Protein AF-A0A536QVF6-F1 (afdb_monomer_lite)

Structure (mmCIF,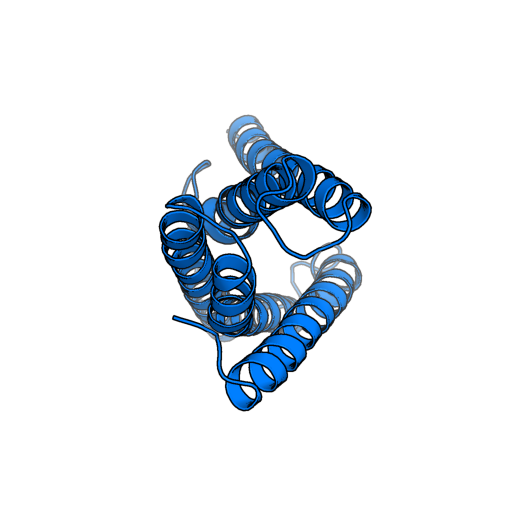 N/CA/C/O backbone):
data_AF-A0A536QVF6-F1
#
_entry.id   AF-A0A536QVF6-F1
#
loop_
_atom_site.group_PDB
_atom_site.id
_atom_site.type_symbol
_atom_site.label_atom_id
_atom_site.label_alt_id
_atom_site.label_comp_id
_atom_site.label_asym_id
_atom_site.label_entity_id
_atom_site.label_seq_id
_atom_site.pdbx_PDB_ins_code
_atom_site.Cartn_x
_atom_site.Cartn_y
_atom_site.Cartn_z
_atom_site.occupancy
_atom_site.B_iso_or_equiv
_atom_site.auth_seq_id
_atom_site.auth_comp_id
_atom_site.auth_asym_id
_atom_site.auth_atom_id
_atom_site.pdbx_PDB_model_num
ATOM 1 N N . MET A 1 1 ? 18.835 6.112 -12.140 1.00 55.31 1 MET A N 1
ATOM 2 C CA . MET A 1 1 ? 19.991 5.412 -11.544 1.00 55.31 1 MET A CA 1
ATOM 3 C C . MET A 1 1 ? 19.633 3.945 -11.395 1.00 55.31 1 MET A C 1
ATOM 5 O O . MET A 1 1 ? 18.495 3.677 -11.026 1.00 55.31 1 MET A O 1
ATOM 9 N N . PRO A 1 2 ? 20.538 3.010 -11.712 1.00 69.69 2 PRO A N 1
ATOM 10 C CA . PRO A 1 2 ? 20.312 1.600 -11.420 1.00 69.69 2 PRO A CA 1
ATOM 11 C C . PRO A 1 2 ? 20.216 1.392 -9.901 1.00 69.69 2 PRO A C 1
ATOM 13 O O . PRO A 1 2 ? 20.996 1.971 -9.147 1.00 69.69 2 PRO A O 1
ATOM 16 N N . ILE A 1 3 ? 19.248 0.589 -9.453 1.00 80.75 3 ILE A N 1
ATOM 17 C CA . ILE A 1 3 ? 19.132 0.196 -8.044 1.00 80.75 3 ILE A CA 1
ATOM 18 C C . ILE A 1 3 ? 20.301 -0.713 -7.674 1.00 80.75 3 ILE A C 1
ATOM 20 O O . ILE A 1 3 ? 20.563 -1.703 -8.362 1.00 80.75 3 ILE A O 1
ATOM 24 N N . ASP A 1 4 ? 20.966 -0.420 -6.557 1.00 91.62 4 ASP A N 1
ATOM 25 C CA . ASP A 1 4 ? 22.005 -1.298 -6.040 1.00 91.62 4 ASP A CA 1
ATOM 26 C C . ASP A 1 4 ? 21.412 -2.626 -5.533 1.00 91.62 4 ASP A C 1
ATOM 28 O O . ASP A 1 4 ? 20.271 -2.724 -5.062 1.00 91.62 4 ASP A O 1
ATOM 32 N N . ARG A 1 5 ? 22.206 -3.696 -5.621 1.00 91.12 5 ARG A N 1
ATOM 33 C CA . ARG A 1 5 ? 21.754 -5.050 -5.275 1.00 91.12 5 ARG A CA 1
ATOM 34 C C . ARG A 1 5 ? 21.322 -5.170 -3.808 1.00 91.12 5 ARG A C 1
ATOM 36 O O . ARG A 1 5 ? 20.425 -5.965 -3.521 1.00 91.12 5 ARG A O 1
ATOM 43 N N . ALA A 1 6 ? 21.929 -4.420 -2.887 1.00 93.19 6 ALA A N 1
ATOM 44 C CA . ALA A 1 6 ? 21.576 -4.478 -1.473 1.00 93.19 6 ALA A CA 1
ATOM 45 C C . ALA A 1 6 ? 20.209 -3.827 -1.217 1.00 93.19 6 ALA A C 1
ATOM 47 O O . ALA A 1 6 ? 19.385 -4.414 -0.513 1.00 93.19 6 ALA A O 1
ATOM 48 N N . PHE A 1 7 ? 19.921 -2.680 -1.838 1.00 93.25 7 PHE A N 1
ATOM 49 C CA . PHE A 1 7 ? 18.593 -2.070 -1.773 1.00 93.25 7 PHE A CA 1
ATOM 50 C C . PHE A 1 7 ? 17.524 -2.963 -2.408 1.00 93.25 7 PHE A C 1
ATOM 52 O O . PHE A 1 7 ? 16.487 -3.185 -1.791 1.00 93.25 7 PHE A O 1
ATOM 59 N N . SER A 1 8 ? 17.802 -3.569 -3.568 1.00 93.38 8 SER A N 1
ATOM 60 C CA . SER A 1 8 ? 16.876 -4.516 -4.216 1.00 93.38 8 SER A CA 1
ATOM 61 C C . SER A 1 8 ? 16.494 -5.688 -3.297 1.00 93.38 8 SER A C 1
ATOM 63 O O . SER A 1 8 ? 15.320 -6.044 -3.200 1.00 93.38 8 SER A O 1
ATOM 65 N N . ARG A 1 9 ? 17.464 -6.261 -2.566 1.00 94.75 9 ARG A N 1
ATOM 66 C CA . ARG A 1 9 ? 17.211 -7.337 -1.588 1.00 94.75 9 ARG A CA 1
ATOM 67 C C . ARG A 1 9 ? 16.340 -6.867 -0.425 1.00 94.75 9 ARG A C 1
ATOM 69 O O . ARG A 1 9 ? 15.382 -7.553 -0.077 1.00 94.75 9 ARG A O 1
ATOM 76 N N . ARG A 1 10 ? 16.643 -5.696 0.149 1.00 96.50 10 ARG A N 1
ATOM 77 C CA . ARG A 1 10 ? 15.830 -5.102 1.223 1.00 96.50 10 ARG A CA 1
ATOM 78 C C . ARG A 1 10 ? 14.407 -4.835 0.751 1.00 96.50 10 ARG A C 1
ATOM 80 O O . ARG A 1 10 ? 13.472 -5.206 1.442 1.00 96.50 10 ARG A O 1
ATOM 87 N N . ALA A 1 11 ? 14.234 -4.264 -0.434 1.00 96.56 11 ALA A N 1
ATOM 88 C CA . ALA A 1 11 ? 12.915 -4.006 -0.989 1.00 96.56 11 ALA A CA 1
ATOM 89 C C . ALA A 1 11 ? 12.121 -5.291 -1.263 1.00 96.56 11 ALA A C 1
ATOM 91 O O . ALA A 1 11 ? 10.920 -5.320 -1.020 1.00 96.56 11 ALA A O 1
ATOM 92 N N . GLY A 1 12 ? 12.785 -6.368 -1.700 1.00 96.31 12 GLY A N 1
ATOM 93 C CA . GLY A 1 12 ? 12.160 -7.688 -1.811 1.00 96.31 12 GLY A CA 1
ATOM 94 C C . GLY A 1 12 ? 11.655 -8.208 -0.463 1.00 96.31 12 GLY A C 1
ATOM 95 O O . GLY A 1 12 ? 10.518 -8.656 -0.368 1.00 96.31 12 GLY A O 1
ATOM 96 N N . PHE A 1 13 ? 12.457 -8.079 0.597 1.00 98.06 13 PHE A N 1
ATOM 97 C CA . PHE A 1 13 ? 12.017 -8.404 1.957 1.00 98.06 13 PHE A CA 1
ATOM 98 C C . PHE A 1 13 ? 10.825 -7.545 2.405 1.00 98.06 13 PHE A C 1
ATOM 100 O O . PHE A 1 13 ? 9.852 -8.077 2.930 1.00 98.06 13 PHE A O 1
ATOM 107 N N . GLN A 1 14 ? 10.851 -6.239 2.132 1.00 98.50 14 GLN A N 1
ATOM 108 C CA . GLN A 1 14 ? 9.736 -5.342 2.450 1.00 98.50 14 GLN A CA 1
ATOM 109 C C . GLN A 1 14 ? 8.458 -5.716 1.686 1.00 98.50 14 GLN A C 1
ATOM 111 O O . GLN A 1 14 ? 7.379 -5.668 2.261 1.00 98.50 14 GLN A O 1
ATOM 116 N N . ALA A 1 15 ? 8.558 -6.170 0.433 1.00 97.00 15 ALA A N 1
ATOM 117 C CA . ALA A 1 15 ? 7.404 -6.679 -0.308 1.00 97.00 15 ALA A CA 1
ATOM 118 C C . ALA A 1 15 ? 6.784 -7.926 0.354 1.00 97.00 15 ALA A C 1
ATOM 120 O O . ALA A 1 15 ? 5.561 -8.025 0.444 1.00 97.00 15 ALA A O 1
ATOM 121 N N . TYR A 1 16 ? 7.608 -8.843 0.877 1.00 98.00 16 TYR A N 1
ATOM 122 C CA . TYR A 1 16 ? 7.109 -9.975 1.666 1.00 98.00 16 TYR A CA 1
ATOM 123 C C . TYR A 1 16 ? 6.453 -9.532 2.977 1.00 98.00 16 TYR A C 1
ATOM 125 O O . TYR A 1 16 ? 5.441 -10.112 3.361 1.00 98.00 16 TYR A O 1
ATOM 133 N N . LEU A 1 17 ? 6.982 -8.499 3.641 1.00 98.31 17 LEU A N 1
ATOM 134 C CA . LEU A 1 17 ? 6.350 -7.937 4.836 1.00 98.31 17 LEU A CA 1
ATOM 135 C C . LEU A 1 17 ? 4.983 -7.322 4.535 1.00 98.31 17 LEU A C 1
ATOM 137 O O . LEU A 1 17 ? 4.054 -7.574 5.291 1.00 98.31 17 LEU A O 1
ATOM 141 N N . ILE A 1 18 ? 4.825 -6.595 3.422 1.00 97.25 18 ILE A N 1
ATOM 142 C CA . ILE A 1 18 ? 3.510 -6.088 2.989 1.00 97.25 18 ILE A CA 1
ATOM 143 C C . ILE A 1 18 ? 2.527 -7.251 2.865 1.00 97.25 18 ILE A C 1
ATOM 145 O O . ILE A 1 18 ? 1.467 -7.217 3.478 1.00 97.25 18 ILE A O 1
ATOM 149 N N . ALA A 1 19 ? 2.900 -8.309 2.138 1.00 95.94 19 ALA A N 1
ATOM 150 C CA . ALA A 1 19 ? 2.042 -9.478 1.966 1.00 95.94 19 ALA A CA 1
ATOM 151 C C . ALA A 1 19 ? 1.694 -10.145 3.308 1.00 95.94 19 ALA A C 1
ATOM 153 O O . ALA A 1 19 ? 0.528 -10.439 3.563 1.00 95.94 19 ALA A O 1
ATOM 154 N N . ALA A 1 20 ? 2.682 -10.348 4.183 1.00 98.19 20 ALA A N 1
ATOM 155 C CA . ALA A 1 20 ? 2.470 -10.945 5.497 1.00 98.19 20 ALA A CA 1
ATOM 156 C C . ALA A 1 20 ? 1.530 -10.093 6.361 1.00 98.19 20 ALA A C 1
ATOM 158 O O . ALA A 1 20 ? 0.546 -10.609 6.885 1.00 98.19 20 ALA A O 1
ATOM 159 N N . PHE A 1 21 ? 1.782 -8.787 6.465 1.00 97.94 21 PHE A N 1
ATOM 160 C CA . PHE A 1 21 ? 0.941 -7.878 7.235 1.00 97.94 21 PHE A CA 1
ATOM 161 C C . PHE A 1 21 ? -0.476 -7.789 6.674 1.00 97.94 21 PHE A C 1
ATOM 163 O O . PHE A 1 21 ? -1.417 -7.844 7.457 1.00 97.94 21 PHE A O 1
ATOM 170 N N . SER A 1 22 ? -0.657 -7.730 5.352 1.00 93.62 22 SER A N 1
ATOM 171 C CA . SER A 1 22 ? -1.985 -7.714 4.727 1.00 93.62 22 SER A CA 1
ATOM 172 C C . SER A 1 22 ? -2.764 -9.012 4.959 1.00 93.62 22 SER A C 1
ATOM 174 O O . SER A 1 22 ? -3.959 -8.960 5.245 1.00 93.62 22 SER A O 1
ATOM 176 N N . LEU A 1 23 ? -2.111 -10.176 4.881 1.00 96.44 23 LEU A N 1
ATOM 177 C CA . LEU A 1 23 ? -2.763 -11.463 5.141 1.00 96.44 23 LEU A CA 1
ATOM 178 C C . LEU A 1 23 ? -3.147 -11.615 6.614 1.00 96.44 23 LEU A C 1
ATOM 180 O O . LEU A 1 23 ? -4.277 -11.995 6.917 1.00 96.44 23 LEU A O 1
ATOM 184 N N . VAL A 1 24 ? -2.237 -11.282 7.535 1.00 97.94 24 VAL A N 1
ATOM 185 C CA . VAL A 1 24 ? -2.536 -11.316 8.974 1.00 97.94 24 VAL A CA 1
ATOM 186 C C . VAL A 1 24 ? -3.619 -10.291 9.310 1.00 97.94 24 VAL A C 1
ATOM 188 O O . VAL A 1 24 ? -4.538 -10.621 10.051 1.00 97.94 24 VAL A O 1
ATOM 191 N N . TYR A 1 25 ? -3.577 -9.094 8.716 1.00 94.88 25 TYR A N 1
ATOM 192 C CA . TYR A 1 25 ? -4.630 -8.087 8.854 1.00 94.88 25 TYR A CA 1
ATOM 193 C C . TYR A 1 25 ? -5.985 -8.656 8.443 1.00 94.88 25 TYR A C 1
ATOM 195 O O . TYR A 1 25 ? -6.932 -8.561 9.213 1.00 94.88 25 TYR A O 1
ATOM 203 N N . ALA A 1 26 ? -6.075 -9.294 7.272 1.00 92.75 26 ALA A N 1
ATOM 204 C CA . ALA A 1 26 ? -7.325 -9.871 6.792 1.00 92.75 26 ALA A CA 1
ATOM 205 C C . ALA A 1 26 ? -7.861 -10.946 7.750 1.00 92.75 26 ALA A C 1
ATOM 207 O O . ALA A 1 26 ? -9.049 -10.941 8.064 1.00 92.75 26 ALA A O 1
ATOM 208 N N . VAL A 1 27 ? -6.993 -11.824 8.266 1.00 96.56 27 VAL A N 1
ATOM 209 C CA . VAL A 1 27 ? -7.372 -12.843 9.260 1.00 96.56 27 VAL A CA 1
ATOM 210 C C . VAL A 1 27 ? -7.869 -12.197 10.555 1.00 96.56 27 VAL A C 1
ATOM 212 O O . VAL A 1 27 ? -8.931 -12.568 11.050 1.00 96.56 27 VAL A O 1
ATOM 215 N N . VAL A 1 28 ? -7.135 -11.218 11.092 1.00 96.25 28 VAL A N 1
ATOM 216 C CA . VAL A 1 28 ? -7.497 -10.530 12.339 1.00 96.25 28 VAL A CA 1
ATOM 217 C C . VAL A 1 28 ? -8.812 -9.767 12.171 1.00 96.25 28 VAL A C 1
ATOM 219 O O . VAL A 1 28 ? -9.728 -9.902 12.983 1.00 96.25 28 VAL A O 1
ATOM 222 N N . PHE A 1 29 ? -8.935 -9.001 11.089 1.00 92.00 29 PHE A N 1
ATOM 223 C CA . PHE A 1 29 ? -10.097 -8.170 10.825 1.00 92.00 29 PHE A CA 1
ATOM 224 C C . PHE A 1 29 ? -11.351 -9.010 10.569 1.00 92.00 29 PHE A C 1
ATOM 226 O O . PHE A 1 29 ? -12.364 -8.816 11.233 1.00 92.00 29 PHE A O 1
ATOM 233 N N . LEU A 1 30 ? -11.294 -9.973 9.644 1.00 92.19 30 LEU A N 1
ATOM 234 C CA . LEU A 1 30 ? -12.460 -10.789 9.291 1.00 92.19 30 LEU A CA 1
ATOM 235 C C . LEU A 1 30 ? -12.836 -11.779 10.396 1.00 92.19 30 LEU A C 1
ATOM 237 O O . LEU A 1 30 ? -14.022 -12.037 10.595 1.00 92.19 30 LEU A O 1
ATOM 241 N N . GLY A 1 31 ? -11.845 -12.337 11.095 1.00 94.69 31 GLY A N 1
ATOM 242 C CA . GLY A 1 31 ? -12.062 -13.337 12.136 1.00 94.69 31 GLY A CA 1
ATOM 243 C C . GLY A 1 31 ? -12.542 -12.743 13.456 1.00 94.69 31 GLY A C 1
ATOM 244 O O . GLY A 1 31 ? -13.423 -13.318 14.090 1.00 94.69 31 GLY A O 1
ATOM 245 N N . PHE A 1 32 ? -11.993 -11.593 13.857 1.00 94.88 32 PHE A N 1
ATOM 246 C CA . PHE A 1 32 ? -12.203 -11.048 15.199 1.00 94.88 32 PHE A CA 1
ATOM 247 C C . PHE A 1 32 ? -12.877 -9.680 15.176 1.00 94.88 32 PHE A C 1
ATOM 249 O O . PHE A 1 32 ? -13.886 -9.508 15.841 1.00 94.88 32 PHE A O 1
ATOM 256 N N . VAL A 1 33 ? -12.393 -8.722 14.385 1.00 91.31 33 VAL A N 1
ATOM 257 C CA . VAL A 1 33 ? -12.908 -7.338 14.450 1.00 91.31 33 VAL A CA 1
ATOM 258 C C . VAL A 1 33 ? -14.312 -7.216 13.858 1.00 91.31 33 VAL A C 1
ATOM 260 O O . VAL A 1 33 ? -15.180 -6.578 14.441 1.00 91.31 33 VAL A O 1
ATOM 263 N N . ARG A 1 34 ? -14.563 -7.845 12.706 1.00 86.56 34 ARG A N 1
ATOM 264 C CA . ARG A 1 34 ? -15.836 -7.719 11.981 1.00 86.56 34 ARG A CA 1
ATOM 265 C C . ARG A 1 34 ? -17.026 -8.265 12.769 1.00 86.56 34 ARG A C 1
ATOM 267 O O . ARG A 1 34 ? -18.107 -7.692 12.697 1.00 86.56 34 ARG A O 1
ATOM 274 N N . ASN A 1 35 ? -16.833 -9.385 13.463 1.00 89.12 35 ASN A N 1
ATOM 275 C CA . ASN A 1 35 ? -17.902 -10.065 14.202 1.00 89.12 35 ASN A CA 1
ATOM 276 C C . ASN A 1 35 ? -17.940 -9.668 15.686 1.00 89.12 35 ASN A C 1
ATOM 278 O O . ASN A 1 35 ? -18.980 -9.829 16.316 1.00 89.12 35 ASN A O 1
ATOM 282 N N . HIS A 1 36 ? -16.829 -9.148 16.218 1.00 89.75 36 HIS A N 1
ATOM 283 C CA . HIS A 1 36 ? -16.681 -8.685 17.599 1.00 89.75 36 HIS A CA 1
ATOM 284 C C . HIS A 1 36 ? -16.061 -7.278 17.614 1.00 89.75 36 HIS A C 1
ATOM 286 O O . HIS A 1 36 ? -14.889 -7.126 17.977 1.00 89.75 36 HIS A O 1
ATOM 292 N N . PRO A 1 37 ? -16.802 -6.237 17.183 1.00 85.75 37 PRO A N 1
ATOM 293 C CA . PRO A 1 37 ? -16.288 -4.865 17.121 1.00 85.75 37 PRO A CA 1
ATOM 294 C C . PRO A 1 37 ? -15.857 -4.314 18.491 1.00 85.75 37 PRO A C 1
ATOM 296 O O . PRO A 1 37 ? -15.048 -3.393 18.561 1.00 85.75 37 PRO A O 1
ATOM 299 N N . GLU A 1 38 ? -16.346 -4.898 19.584 1.00 90.31 38 GLU A N 1
ATOM 300 C CA . GLU A 1 38 ? -15.930 -4.621 20.958 1.00 90.31 38 GLU A CA 1
ATOM 301 C C . GLU A 1 38 ? -14.513 -5.117 21.298 1.00 90.31 38 GLU A C 1
ATOM 303 O O . GLU A 1 38 ? -13.945 -4.714 22.314 1.00 90.31 38 GLU A O 1
ATOM 308 N N . ASN A 1 39 ? -13.921 -5.989 20.474 1.00 93.88 39 ASN A N 1
ATOM 309 C CA . ASN A 1 39 ? -12.581 -6.526 20.691 1.00 93.88 39 ASN A CA 1
ATOM 310 C C . ASN A 1 39 ? -11.505 -5.504 20.287 1.00 93.88 39 ASN A C 1
ATOM 312 O O . ASN A 1 39 ? -10.905 -5.568 19.208 1.00 93.88 39 ASN A O 1
ATOM 316 N N . THR A 1 40 ? -11.248 -4.559 21.188 1.00 92.75 40 THR A N 1
ATOM 317 C CA . THR A 1 40 ? -10.307 -3.452 20.977 1.00 92.75 40 THR A CA 1
ATOM 318 C C . THR A 1 40 ? -8.876 -3.920 20.716 1.00 92.75 40 THR A C 1
ATOM 320 O O . THR A 1 40 ? -8.207 -3.342 19.867 1.00 92.75 40 THR A O 1
ATOM 323 N N . GLN A 1 41 ? -8.415 -5.008 21.342 1.00 95.19 41 GLN A N 1
ATOM 324 C CA . GLN A 1 41 ? -7.075 -5.555 21.087 1.00 95.19 41 GLN A CA 1
ATOM 325 C C . GLN A 1 41 ? -6.921 -6.053 19.646 1.00 95.19 41 GLN A C 1
ATOM 327 O O . GLN A 1 41 ? -5.928 -5.755 18.979 1.00 95.19 41 GLN A O 1
ATOM 332 N N . ALA A 1 42 ? -7.909 -6.795 19.136 1.00 95.00 42 ALA A N 1
ATOM 333 C CA . ALA A 1 42 ? -7.892 -7.250 17.748 1.00 95.00 42 ALA A CA 1
ATOM 334 C C . ALA A 1 42 ? -7.960 -6.066 16.772 1.00 95.00 42 ALA A C 1
ATOM 336 O O . ALA A 1 42 ? -7.256 -6.058 15.761 1.00 95.00 42 ALA A O 1
ATOM 337 N N . ALA A 1 43 ? -8.762 -5.046 17.090 1.00 92.81 43 ALA A N 1
ATOM 338 C CA . ALA A 1 43 ? -8.855 -3.833 16.285 1.00 92.81 43 ALA A CA 1
ATOM 339 C C . ALA A 1 43 ? -7.526 -3.058 16.259 1.00 92.81 43 ALA A C 1
ATOM 341 O O . ALA A 1 43 ? -7.042 -2.711 15.181 1.00 92.81 43 ALA A O 1
ATOM 342 N N . ALA A 1 44 ? -6.889 -2.845 17.414 1.00 95.00 44 ALA A N 1
ATOM 343 C CA . ALA A 1 44 ? -5.592 -2.181 17.511 1.00 95.00 44 ALA A CA 1
ATOM 344 C C . ALA A 1 44 ? -4.498 -2.940 16.748 1.00 95.00 44 ALA A C 1
ATOM 346 O O . ALA A 1 44 ? -3.732 -2.332 15.996 1.00 95.00 44 ALA A O 1
ATOM 347 N N . LEU A 1 45 ? -4.466 -4.273 16.864 1.00 96.94 45 LEU A N 1
ATOM 348 C CA . LEU A 1 45 ? -3.544 -5.115 16.104 1.00 96.94 45 LEU A CA 1
ATOM 349 C C . LEU A 1 45 ? -3.773 -4.987 14.593 1.00 96.94 45 LEU A C 1
ATOM 351 O O . LEU A 1 45 ? -2.809 -4.830 13.844 1.00 96.94 45 LEU A O 1
ATOM 355 N N . ALA A 1 46 ? -5.026 -5.022 14.133 1.00 94.25 46 ALA A N 1
ATOM 356 C CA . ALA A 1 46 ? -5.347 -4.833 12.721 1.00 94.25 46 ALA A CA 1
ATOM 357 C C . ALA A 1 46 ? -4.805 -3.485 12.207 1.00 94.25 46 ALA A C 1
ATOM 359 O O . ALA A 1 46 ? -4.115 -3.433 11.187 1.00 94.25 46 ALA A O 1
ATOM 360 N N . TRP A 1 47 ? -5.014 -2.401 12.952 1.00 94.00 47 TRP A N 1
ATOM 361 C CA . TRP A 1 47 ? -4.486 -1.088 12.584 1.00 94.00 47 TRP A CA 1
ATOM 362 C C . TRP A 1 47 ? -2.956 -1.017 12.602 1.00 94.00 47 TRP A C 1
ATOM 364 O O . TRP A 1 47 ? -2.354 -0.452 11.686 1.00 94.00 47 TRP A O 1
ATOM 374 N N . ALA A 1 48 ? -2.304 -1.655 13.575 1.00 96.56 48 ALA A N 1
ATOM 375 C CA . ALA A 1 48 ? -0.847 -1.741 13.628 1.00 96.56 48 ALA A CA 1
ATOM 376 C C . ALA A 1 48 ? -0.260 -2.515 12.431 1.00 96.56 48 ALA A C 1
ATOM 378 O O . ALA A 1 48 ? 0.802 -2.157 11.919 1.00 96.56 48 ALA A O 1
ATOM 379 N N . LEU A 1 49 ? -0.961 -3.537 11.930 1.00 97.50 49 LEU A N 1
ATOM 380 C CA . LEU A 1 49 ? -0.558 -4.276 10.729 1.00 97.50 49 LEU A CA 1
ATOM 381 C C . LEU A 1 49 ? -0.653 -3.408 9.469 1.00 97.50 49 LEU A C 1
ATOM 383 O O . LEU A 1 49 ? 0.265 -3.431 8.648 1.00 97.50 49 LEU A O 1
ATOM 387 N N . ILE A 1 50 ? -1.698 -2.581 9.343 1.00 93.81 50 ILE A N 1
ATOM 388 C CA . ILE A 1 50 ? -1.778 -1.559 8.285 1.00 93.81 50 ILE A CA 1
ATOM 389 C C . ILE A 1 50 ? -0.612 -0.574 8.403 1.00 93.81 50 ILE A C 1
ATOM 391 O O . ILE A 1 50 ? 0.005 -0.232 7.392 1.00 93.81 50 ILE A O 1
ATOM 395 N N . ALA A 1 51 ? -0.261 -0.170 9.628 1.00 95.94 51 ALA A N 1
ATOM 396 C CA . ALA A 1 51 ? 0.856 0.735 9.858 1.00 95.94 51 ALA A CA 1
ATOM 397 C C . ALA A 1 51 ? 2.182 0.146 9.343 1.00 95.94 51 ALA A C 1
ATOM 399 O O . ALA A 1 51 ? 2.907 0.782 8.572 1.00 95.94 51 ALA A O 1
ATOM 400 N N . GLY A 1 52 ? 2.462 -1.104 9.725 1.00 97.69 52 GLY A N 1
ATOM 401 C CA . GLY A 1 52 ? 3.636 -1.852 9.281 1.00 97.69 52 GLY A CA 1
ATOM 402 C C . GLY A 1 52 ? 3.673 -2.044 7.765 1.00 97.69 52 GLY A C 1
ATOM 403 O O . GLY A 1 52 ? 4.702 -1.788 7.139 1.00 97.69 52 GLY A O 1
ATOM 404 N N . ALA A 1 53 ? 2.543 -2.417 7.158 1.00 96.94 53 ALA A N 1
ATOM 405 C CA . ALA A 1 53 ? 2.428 -2.566 5.709 1.00 96.94 53 ALA A CA 1
ATOM 406 C C . ALA A 1 53 ? 2.702 -1.246 4.974 1.00 96.94 53 ALA A C 1
ATOM 408 O O . ALA A 1 53 ? 3.444 -1.238 3.991 1.00 96.94 53 ALA A O 1
ATOM 409 N N . GLY A 1 54 ? 2.171 -0.125 5.474 1.00 96.06 54 GLY A N 1
ATOM 410 C CA . GLY A 1 54 ? 2.414 1.208 4.922 1.00 96.06 54 GLY A CA 1
ATOM 411 C C . GLY A 1 54 ? 3.893 1.601 4.954 1.00 96.06 54 GLY A C 1
ATOM 412 O O . GLY A 1 54 ? 4.441 2.043 3.941 1.00 96.06 54 GLY A O 1
ATOM 413 N N . LEU A 1 55 ? 4.580 1.358 6.077 1.00 97.81 55 LEU A N 1
ATOM 414 C CA . LEU A 1 55 ? 6.021 1.610 6.191 1.00 97.81 55 LEU A CA 1
ATOM 415 C C . LEU A 1 55 ? 6.819 0.750 5.205 1.00 97.81 55 LEU A C 1
ATOM 417 O O . LEU A 1 55 ? 7.667 1.272 4.478 1.00 97.81 55 LEU A O 1
ATOM 421 N N . SER A 1 56 ? 6.515 -0.547 5.120 1.00 98.25 56 SER A N 1
ATOM 422 C CA . SER A 1 56 ? 7.152 -1.456 4.164 1.00 98.25 56 SER A CA 1
ATOM 423 C C . SER A 1 56 ? 6.895 -1.053 2.706 1.00 98.25 56 SER A C 1
ATOM 425 O O . SER A 1 56 ? 7.804 -1.139 1.869 1.00 98.25 56 SER A O 1
ATOM 427 N N . ALA A 1 57 ? 5.698 -0.544 2.400 1.00 97.25 57 ALA A N 1
ATOM 428 C CA . ALA A 1 57 ? 5.324 -0.072 1.071 1.00 97.25 57 ALA A CA 1
ATOM 429 C C . ALA A 1 57 ? 6.231 1.054 0.568 1.00 97.25 57 ALA A C 1
ATOM 431 O O . ALA A 1 57 ? 6.604 1.032 -0.604 1.00 97.25 57 ALA A O 1
ATOM 432 N N . THR A 1 58 ? 6.684 1.972 1.427 1.00 96.62 58 THR A N 1
ATOM 433 C CA . THR A 1 58 ? 7.565 3.082 1.006 1.00 96.62 58 THR A CA 1
ATOM 434 C C . THR A 1 58 ? 8.846 2.596 0.310 1.00 96.62 58 THR A C 1
ATOM 436 O O . THR A 1 58 ? 9.262 3.134 -0.719 1.00 96.62 58 THR A O 1
ATOM 439 N N . ILE A 1 59 ? 9.445 1.516 0.818 1.00 97.06 59 ILE A N 1
ATOM 440 C CA . ILE A 1 59 ? 10.688 0.942 0.291 1.00 97.06 59 ILE A CA 1
ATOM 441 C C . ILE A 1 59 ? 10.396 0.046 -0.918 1.00 97.06 59 ILE A C 1
ATOM 443 O O . ILE A 1 59 ? 11.083 0.128 -1.942 1.00 97.06 59 ILE A O 1
ATOM 447 N N . ALA A 1 60 ? 9.382 -0.818 -0.812 1.00 97.56 60 ALA A N 1
ATOM 448 C CA . ALA A 1 60 ? 9.042 -1.774 -1.863 1.00 97.56 60 ALA A CA 1
ATOM 449 C C . ALA A 1 60 ? 8.608 -1.071 -3.160 1.00 97.56 60 ALA A C 1
ATOM 451 O O . ALA A 1 60 ? 9.089 -1.415 -4.242 1.00 97.56 60 ALA A O 1
ATOM 452 N N . THR A 1 61 ? 7.759 -0.047 -3.048 1.00 96.62 61 THR A N 1
ATOM 453 C CA . THR A 1 61 ? 7.226 0.714 -4.189 1.00 96.62 61 THR A CA 1
ATOM 454 C C . THR A 1 61 ? 8.307 1.526 -4.890 1.00 96.62 61 THR A C 1
ATOM 456 O O . THR A 1 61 ? 8.379 1.494 -6.115 1.00 96.62 61 THR A O 1
ATOM 459 N N . THR A 1 62 ? 9.219 2.157 -4.143 1.00 96.06 62 THR A N 1
ATOM 460 C CA . THR A 1 62 ? 10.393 2.844 -4.707 1.00 96.06 62 THR A CA 1
ATOM 461 C C . THR A 1 62 ? 11.238 1.880 -5.541 1.00 96.06 62 THR A C 1
ATOM 463 O O . THR A 1 62 ? 11.644 2.189 -6.664 1.00 96.06 62 THR A O 1
ATOM 466 N N . SER A 1 63 ? 11.473 0.665 -5.028 1.00 95.75 63 SER A N 1
ATOM 467 C CA . SER A 1 63 ? 12.217 -0.342 -5.785 1.00 95.75 63 SER A CA 1
ATOM 468 C C . SER A 1 63 ? 11.469 -0.847 -7.011 1.00 95.75 63 SER A C 1
ATOM 470 O O . SER A 1 63 ? 12.106 -1.180 -8.012 1.00 95.75 63 SER A O 1
ATOM 472 N N . ALA A 1 64 ? 10.147 -0.955 -6.921 1.00 95.75 64 ALA A N 1
ATOM 473 C CA . ALA A 1 64 ? 9.310 -1.355 -8.032 1.00 95.75 64 ALA A CA 1
ATOM 474 C C . ALA A 1 64 ? 9.315 -0.286 -9.138 1.00 95.75 64 ALA A C 1
ATOM 476 O O . ALA A 1 64 ? 9.643 -0.586 -10.283 1.00 95.75 64 ALA A O 1
ATOM 477 N N . ALA A 1 65 ? 9.062 0.971 -8.783 1.00 95.94 65 ALA A N 1
ATOM 478 C CA . ALA A 1 65 ? 9.014 2.097 -9.705 1.00 95.94 65 ALA A CA 1
ATOM 479 C C . ALA A 1 65 ? 10.325 2.279 -10.485 1.00 95.94 65 ALA A C 1
ATOM 481 O O . ALA A 1 65 ? 10.304 2.528 -11.683 1.00 95.94 65 ALA A O 1
ATOM 482 N N . ALA A 1 66 ? 11.482 2.066 -9.854 1.00 94.88 66 ALA A N 1
ATOM 483 C CA . ALA A 1 66 ? 12.775 2.174 -10.531 1.00 94.88 66 ALA A CA 1
ATOM 484 C C . ALA A 1 66 ? 13.021 1.120 -11.631 1.00 94.88 66 ALA A C 1
ATOM 486 O O . ALA A 1 66 ? 13.982 1.252 -12.391 1.00 94.88 66 ALA A O 1
ATOM 487 N N . ARG A 1 67 ? 12.198 0.063 -11.701 1.00 94.38 67 ARG A N 1
ATOM 488 C CA . ARG A 1 67 ? 12.226 -0.943 -12.777 1.00 94.38 67 ARG A CA 1
ATOM 489 C C . ARG A 1 67 ? 11.318 -0.573 -13.954 1.00 94.38 67 ARG A C 1
ATOM 491 O O . ARG A 1 67 ? 11.284 -1.322 -14.927 1.00 94.38 67 ARG A O 1
ATOM 498 N N . VAL A 1 68 ? 10.616 0.556 -13.862 1.00 96.06 68 VAL A N 1
ATOM 499 C CA . VAL A 1 68 ? 9.811 1.156 -14.928 1.00 96.06 68 VAL A CA 1
ATOM 500 C C . VAL A 1 68 ? 10.645 2.222 -15.649 1.00 96.06 68 VAL A C 1
ATOM 502 O O . VAL A 1 68 ? 11.378 2.997 -15.027 1.00 96.06 68 VAL A O 1
ATOM 505 N N . GLY A 1 69 ? 10.579 2.229 -16.978 1.00 92.50 69 GLY A N 1
ATOM 506 C CA . GLY A 1 69 ? 11.207 3.225 -17.840 1.00 92.50 69 GLY A CA 1
ATOM 507 C C . GLY A 1 69 ? 10.454 4.560 -17.868 1.00 92.50 69 GLY A C 1
ATOM 508 O O . GLY A 1 69 ? 9.342 4.683 -17.366 1.00 92.50 69 GLY A O 1
ATOM 509 N N . GLY A 1 70 ? 11.071 5.577 -18.474 1.00 92.06 70 GLY A N 1
ATOM 510 C CA . GLY A 1 70 ? 10.441 6.889 -18.675 1.00 92.06 70 GLY A CA 1
ATOM 511 C C . GLY A 1 70 ? 10.141 7.664 -17.386 1.00 92.06 70 GLY A C 1
ATOM 512 O O . GLY A 1 70 ? 10.715 7.396 -16.326 1.00 92.06 70 GLY A O 1
ATOM 513 N N . ASP A 1 71 ? 9.248 8.650 -17.497 1.00 93.56 71 ASP A N 1
ATOM 514 C CA . ASP A 1 71 ? 8.884 9.558 -16.400 1.00 93.56 71 ASP A CA 1
ATOM 515 C C . ASP A 1 71 ? 7.866 8.956 -15.423 1.00 93.56 71 ASP A C 1
ATOM 517 O O . ASP A 1 71 ? 7.814 9.361 -14.258 1.00 93.56 71 ASP A O 1
ATOM 521 N N . ALA A 1 72 ? 7.133 7.920 -15.847 1.00 94.00 72 ALA A N 1
ATOM 522 C CA . ALA A 1 72 ? 6.192 7.176 -15.009 1.00 94.00 72 ALA A CA 1
ATOM 523 C C . ALA A 1 72 ? 6.838 6.666 -13.711 1.00 94.00 72 ALA A C 1
ATOM 525 O O . ALA A 1 72 ? 6.197 6.656 -12.661 1.00 94.00 72 ALA A O 1
ATOM 526 N N . ARG A 1 73 ? 8.135 6.324 -13.731 1.00 95.25 73 ARG A N 1
ATOM 527 C CA . ARG A 1 73 ? 8.876 5.907 -12.529 1.00 95.25 73 ARG A CA 1
ATOM 528 C C . ARG A 1 73 ? 8.868 6.953 -11.415 1.00 95.25 73 ARG A C 1
ATOM 530 O O . ARG A 1 73 ? 8.862 6.592 -10.241 1.00 95.25 73 ARG A O 1
ATOM 537 N N . TRP A 1 74 ? 8.906 8.241 -11.754 1.00 95.50 74 TRP A N 1
ATOM 538 C CA . TRP A 1 74 ? 8.964 9.317 -10.765 1.00 95.50 74 TRP A CA 1
ATOM 539 C C . TRP A 1 74 ? 7.607 9.499 -10.108 1.00 95.50 74 TRP A C 1
ATOM 541 O O . TRP A 1 74 ? 7.523 9.546 -8.882 1.00 95.50 74 TRP A O 1
ATOM 551 N N . TRP A 1 75 ? 6.554 9.491 -10.925 1.00 95.31 75 TRP A N 1
ATOM 552 C CA . TRP A 1 75 ? 5.177 9.483 -10.454 1.00 95.31 75 TRP A CA 1
ATOM 553 C C . TRP A 1 75 ? 4.892 8.271 -9.560 1.00 95.31 75 TRP A C 1
ATOM 555 O O . TRP A 1 75 ? 4.449 8.435 -8.427 1.00 95.31 75 TRP A O 1
ATOM 565 N N . LEU A 1 76 ? 5.238 7.062 -10.014 1.00 97.50 76 LEU A N 1
ATOM 566 C CA . LEU A 1 76 ? 5.090 5.827 -9.240 1.00 97.50 76 LEU A CA 1
ATOM 567 C C . LEU A 1 76 ? 5.891 5.861 -7.934 1.00 97.50 76 LEU A C 1
ATOM 569 O O . LEU A 1 76 ? 5.425 5.352 -6.921 1.00 97.50 76 LEU A O 1
ATOM 573 N N . THR A 1 77 ? 7.079 6.465 -7.919 1.00 97.44 77 THR A N 1
ATOM 574 C CA . THR A 1 77 ? 7.860 6.605 -6.680 1.00 97.44 77 THR A CA 1
ATOM 575 C C . THR A 1 77 ? 7.164 7.553 -5.706 1.00 97.44 77 THR A C 1
ATOM 577 O O . THR A 1 77 ? 6.937 7.184 -4.557 1.00 97.44 77 THR A O 1
ATOM 580 N N . ALA A 1 78 ? 6.789 8.752 -6.161 1.00 96.75 78 ALA A N 1
ATO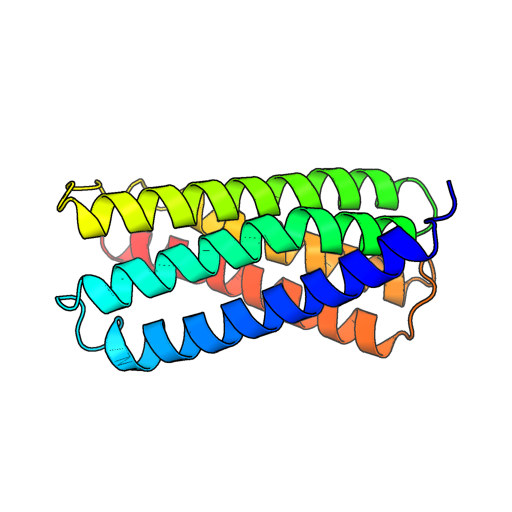M 581 C CA . ALA A 1 78 ? 6.149 9.762 -5.322 1.00 96.75 78 ALA A CA 1
ATOM 582 C C . ALA A 1 78 ? 4.803 9.272 -4.771 1.00 96.75 78 ALA A C 1
ATOM 584 O O . ALA A 1 78 ? 4.565 9.347 -3.567 1.00 96.75 78 ALA A O 1
ATOM 585 N N . LEU A 1 79 ? 3.960 8.703 -5.636 1.00 96.88 79 LEU A N 1
ATOM 586 C CA . LEU A 1 79 ? 2.672 8.137 -5.250 1.00 96.88 79 LEU A CA 1
ATOM 587 C C . LEU A 1 79 ? 2.849 6.934 -4.314 1.00 96.88 79 LEU A C 1
ATOM 589 O O . LEU A 1 79 ? 2.145 6.840 -3.314 1.00 96.88 79 LEU A O 1
ATOM 593 N N . GLY A 1 80 ? 3.814 6.054 -4.604 1.00 97.19 80 GLY A N 1
ATOM 594 C CA . GLY A 1 80 ? 4.125 4.867 -3.805 1.00 97.19 80 GLY A CA 1
ATOM 595 C C . GLY A 1 80 ? 4.545 5.193 -2.373 1.00 97.19 80 GLY A C 1
ATOM 596 O O . GLY A 1 80 ? 3.995 4.665 -1.406 1.00 97.19 80 GLY A O 1
ATOM 597 N N . VAL A 1 81 ? 5.491 6.124 -2.232 1.00 97.44 81 VAL A N 1
ATOM 598 C CA . VAL A 1 81 ? 5.924 6.637 -0.927 1.00 97.44 81 VAL A CA 1
ATOM 599 C C . VAL A 1 81 ? 4.785 7.384 -0.235 1.00 97.44 81 VAL A C 1
ATOM 601 O O . VAL A 1 81 ? 4.561 7.174 0.956 1.00 97.44 81 VAL A O 1
ATOM 604 N N . GLY A 1 82 ? 4.043 8.214 -0.972 1.00 95.44 82 GLY A N 1
ATOM 605 C CA . GLY A 1 82 ? 2.930 8.998 -0.445 1.00 95.44 82 GLY A CA 1
ATOM 606 C C . GLY A 1 82 ? 1.833 8.130 0.166 1.00 95.44 82 GLY A C 1
ATOM 607 O O . GLY A 1 82 ? 1.512 8.299 1.342 1.00 95.44 82 GLY A O 1
ATOM 608 N N . TYR A 1 83 ? 1.297 7.162 -0.586 1.00 94.88 83 TYR A N 1
ATOM 609 C CA . TYR A 1 83 ? 0.257 6.277 -0.055 1.00 94.88 83 TYR A CA 1
ATOM 610 C C . TYR A 1 83 ? 0.792 5.414 1.094 1.00 94.88 83 TYR A C 1
ATOM 612 O O . TYR A 1 83 ? 0.072 5.192 2.068 1.00 94.88 83 TYR A O 1
ATOM 620 N N . GLY A 1 84 ? 2.049 4.953 1.015 1.00 96.25 84 GLY A N 1
ATOM 621 C CA . GLY A 1 84 ? 2.676 4.149 2.064 1.00 96.25 84 GLY A CA 1
ATOM 622 C C . GLY A 1 84 ? 2.767 4.902 3.392 1.00 96.25 84 GLY A C 1
ATOM 623 O O . GLY A 1 84 ? 2.333 4.389 4.422 1.00 96.25 84 GLY A O 1
ATOM 624 N N . LEU A 1 85 ? 3.248 6.149 3.368 1.00 95.88 85 LEU A N 1
ATOM 625 C CA . LEU A 1 85 ? 3.330 7.002 4.558 1.00 95.88 85 LEU A CA 1
ATOM 626 C C . LEU A 1 85 ? 1.951 7.381 5.105 1.00 95.88 85 LEU A C 1
ATOM 628 O O . LEU A 1 85 ? 1.753 7.343 6.317 1.00 95.88 85 LEU A O 1
ATOM 632 N N . LEU A 1 86 ? 0.990 7.704 4.236 1.00 93.00 86 LEU A N 1
ATOM 633 C CA . LEU A 1 86 ? -0.380 8.002 4.660 1.00 93.00 86 LEU A CA 1
ATOM 634 C C . LEU A 1 86 ? -1.050 6.777 5.303 1.00 93.00 86 LEU A C 1
ATOM 636 O O . LEU A 1 86 ? -1.674 6.904 6.353 1.00 93.00 86 LEU A O 1
ATOM 640 N N . SER A 1 87 ? -0.852 5.585 4.732 1.00 92.69 87 SER A N 1
ATOM 641 C CA . SER A 1 87 ? -1.334 4.319 5.303 1.00 92.69 87 SER A CA 1
ATOM 642 C C . SER A 1 87 ? -0.667 4.021 6.647 1.00 92.69 87 SER A C 1
ATOM 644 O O . SER A 1 87 ? -1.336 3.617 7.596 1.00 92.69 87 SER A O 1
ATOM 646 N N . ALA A 1 88 ? 0.642 4.276 6.755 1.00 94.75 88 ALA A N 1
ATOM 647 C CA . ALA A 1 88 ? 1.396 4.107 7.991 1.00 94.75 88 ALA A CA 1
ATOM 648 C C . ALA A 1 88 ? 0.883 5.022 9.112 1.00 94.75 88 ALA A C 1
ATOM 650 O O . ALA A 1 88 ? 0.608 4.566 10.225 1.00 94.75 88 ALA A O 1
ATOM 651 N N . ALA A 1 89 ? 0.727 6.310 8.800 1.00 92.75 89 ALA A N 1
ATOM 652 C CA . ALA A 1 89 ? 0.203 7.314 9.715 1.00 92.75 89 ALA A CA 1
ATOM 653 C C . ALA A 1 89 ? -1.222 6.969 10.158 1.00 92.75 89 ALA A C 1
ATOM 655 O O . ALA A 1 89 ? -1.521 7.001 11.351 1.00 92.75 89 ALA A O 1
ATOM 656 N N . HIS A 1 90 ? -2.074 6.565 9.213 1.00 88.19 90 HIS A N 1
ATOM 657 C CA . HIS A 1 90 ? -3.433 6.136 9.504 1.00 88.19 90 HIS A CA 1
ATOM 658 C C . HIS A 1 90 ? -3.466 4.932 10.455 1.00 88.19 90 HIS A C 1
ATOM 660 O O . HIS A 1 90 ? -4.127 5.012 11.492 1.00 88.19 90 HIS A O 1
ATOM 666 N N . GLY A 1 91 ? -2.755 3.848 10.131 1.00 91.19 91 GLY A N 1
ATOM 667 C CA . GLY A 1 91 ? -2.724 2.648 10.967 1.00 91.19 91 GLY A CA 1
ATOM 668 C C . GLY A 1 91 ? -2.181 2.936 12.369 1.00 91.19 91 GLY A C 1
ATOM 669 O O . GLY A 1 91 ? -2.733 2.469 13.359 1.00 91.19 91 GLY A O 1
ATOM 670 N N . THR A 1 92 ? -1.150 3.780 12.473 1.00 93.88 92 THR A N 1
ATOM 671 C CA . THR A 1 92 ? -0.562 4.169 13.765 1.00 93.88 92 THR A CA 1
ATOM 672 C C . THR A 1 92 ? -1.556 4.960 14.610 1.00 93.88 92 THR A C 1
ATOM 674 O O . THR A 1 92 ? -1.777 4.632 15.774 1.00 93.88 92 THR A O 1
ATOM 677 N N . PHE A 1 93 ? -2.184 5.981 14.022 1.00 90.75 93 PHE A N 1
ATOM 678 C CA . PHE A 1 93 ? -3.179 6.798 14.709 1.00 90.75 93 PHE A CA 1
ATOM 679 C C . PHE A 1 93 ? -4.368 5.956 15.184 1.00 90.75 93 PHE A C 1
ATOM 681 O O . PHE A 1 93 ? -4.762 6.059 16.341 1.00 90.75 93 PHE A O 1
ATOM 688 N N . ALA A 1 94 ? -4.906 5.094 14.317 1.00 89.62 94 ALA A N 1
ATOM 689 C CA . ALA A 1 94 ? -6.053 4.258 14.650 1.00 89.62 94 ALA A CA 1
ATOM 690 C C . ALA A 1 94 ? -5.722 3.223 15.738 1.00 89.62 94 ALA A C 1
ATOM 692 O O . ALA A 1 94 ? -6.520 3.032 16.651 1.00 89.62 94 ALA A O 1
ATOM 693 N N . ALA A 1 95 ? -4.530 2.617 15.704 1.00 92.88 95 ALA A N 1
ATOM 694 C CA . ALA A 1 95 ? -4.088 1.705 16.757 1.00 92.88 95 ALA A CA 1
ATOM 695 C C . ALA A 1 95 ? -3.993 2.411 18.120 1.00 92.88 95 ALA A C 1
ATOM 697 O O . ALA A 1 95 ? -4.538 1.921 19.104 1.00 92.88 95 ALA A O 1
ATOM 698 N N . ILE A 1 96 ? -3.360 3.591 18.170 1.00 93.38 96 ILE A N 1
ATOM 699 C CA . ILE A 1 96 ? -3.235 4.384 19.404 1.00 93.38 96 ILE A CA 1
ATOM 700 C C . ILE A 1 96 ? -4.610 4.819 19.914 1.00 93.38 96 ILE A C 1
ATOM 702 O O . ILE A 1 96 ? -4.876 4.712 21.108 1.00 93.38 96 ILE A O 1
ATOM 706 N N . ALA A 1 97 ? -5.485 5.291 19.025 1.00 91.50 97 ALA A N 1
ATOM 707 C CA . ALA A 1 97 ? -6.815 5.744 19.407 1.00 91.50 97 ALA A CA 1
ATOM 708 C C . ALA A 1 97 ? -7.643 4.618 20.040 1.00 91.50 97 ALA A C 1
ATOM 710 O O . ALA A 1 97 ? -8.270 4.839 21.075 1.00 91.50 97 ALA A O 1
ATOM 711 N N . VAL A 1 98 ? -7.592 3.409 19.468 1.00 91.50 98 VAL A N 1
ATOM 712 C CA . VAL A 1 98 ? -8.271 2.229 20.021 1.00 91.50 98 VAL A CA 1
ATOM 713 C C . VAL A 1 98 ? -7.701 1.848 21.389 1.00 91.50 98 VAL A C 1
ATOM 715 O O . VAL A 1 98 ? -8.468 1.685 22.335 1.00 91.50 98 VAL A O 1
ATOM 718 N N . GLU A 1 99 ? -6.375 1.758 21.521 1.00 91.81 99 GLU A N 1
ATOM 719 C CA . GLU A 1 99 ? -5.716 1.402 22.790 1.00 91.81 99 GLU A CA 1
ATOM 720 C C . GLU A 1 99 ? -5.982 2.422 23.907 1.00 91.81 99 GLU A C 1
ATOM 722 O O . GLU A 1 99 ? -6.099 2.065 25.077 1.00 91.81 99 GLU A O 1
ATOM 727 N N . GLN A 1 100 ? -6.100 3.704 23.559 1.00 92.75 100 GLN A N 1
ATOM 728 C CA . GLN A 1 100 ? -6.324 4.785 24.522 1.00 92.75 100 GLN A CA 1
ATOM 729 C C . GLN A 1 100 ? -7.806 5.117 24.740 1.00 92.75 100 GLN A C 1
ATOM 731 O O . GLN A 1 100 ? -8.114 6.016 25.522 1.00 92.75 100 GLN A O 1
ATOM 736 N N . GLY A 1 101 ? -8.728 4.430 24.056 1.00 89.81 101 GLY A N 1
ATOM 737 C CA . GLY A 1 101 ? -10.160 4.731 24.122 1.00 89.81 101 GLY A CA 1
ATOM 738 C C . GLY A 1 101 ? -10.506 6.145 23.641 1.00 89.81 101 GLY A C 1
ATOM 739 O O . GLY A 1 101 ? -11.473 6.743 24.113 1.00 89.81 101 GLY A O 1
ATOM 740 N N . ILE A 1 102 ? -9.705 6.708 22.731 1.00 87.75 102 ILE A N 1
ATOM 741 C CA . ILE A 1 102 ? -9.952 8.032 22.160 1.00 87.75 102 ILE A CA 1
ATOM 742 C C . ILE A 1 102 ? -11.102 7.905 21.168 1.00 87.75 102 ILE A C 1
ATOM 744 O O . ILE A 1 102 ? -10.988 7.218 20.153 1.00 87.75 102 ILE A O 1
ATOM 748 N N . ALA A 1 103 ? -12.195 8.616 21.436 1.00 80.81 103 ALA A N 1
ATOM 749 C CA . ALA A 1 103 ? -13.292 8.733 20.491 1.00 80.81 103 ALA A CA 1
ATOM 750 C C . ALA A 1 103 ? -12.801 9.450 19.224 1.00 80.81 103 ALA A C 1
ATOM 752 O O . ALA A 1 103 ? -12.564 10.659 19.225 1.00 80.81 103 ALA A O 1
ATOM 753 N N . THR A 1 104 ? -12.643 8.702 18.135 1.00 73.75 104 THR A N 1
ATOM 754 C CA . THR A 1 104 ? -12.446 9.278 16.807 1.00 73.75 104 THR A CA 1
ATOM 755 C C . THR A 1 104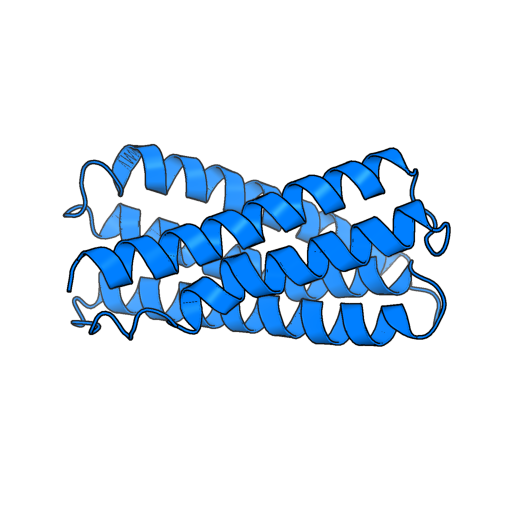 ? -13.813 9.477 16.181 1.00 73.75 104 THR A C 1
ATOM 757 O O . THR A 1 104 ? -14.573 8.518 16.069 1.00 73.75 104 THR A O 1
ATOM 760 N N . THR A 1 105 ? -14.140 10.696 15.766 1.00 64.69 105 THR A N 1
ATOM 761 C CA . THR A 1 105 ? -15.302 10.903 14.902 1.00 64.69 105 THR A CA 1
ATOM 762 C C . THR A 1 105 ? -15.086 10.150 13.588 1.00 64.69 105 THR A C 1
ATOM 764 O O . THR A 1 105 ? -13.970 10.130 13.055 1.00 64.69 105 THR A O 1
ATOM 767 N N . ASP A 1 106 ? -16.135 9.513 13.066 1.00 60.03 106 ASP A N 1
ATOM 768 C CA . ASP A 1 106 ? -16.108 8.995 11.700 1.00 60.03 106 ASP A CA 1
ATOM 769 C C . ASP A 1 106 ? -15.978 10.195 10.759 1.00 60.03 106 ASP A C 1
ATOM 771 O O . ASP A 1 106 ? -16.884 11.019 10.620 1.00 60.03 106 ASP A O 1
ATOM 775 N N . LEU A 1 107 ? -14.778 10.369 10.208 1.00 53.72 107 LEU A N 1
ATOM 776 C CA . LEU A 1 107 ? -14.414 11.544 9.432 1.00 53.72 107 LEU A CA 1
ATOM 777 C C . LEU A 1 107 ? -14.900 11.376 7.998 1.00 53.72 107 LEU A C 1
ATOM 779 O O . LEU A 1 107 ? -14.091 11.025 7.155 1.00 53.72 107 LEU A O 1
ATOM 783 N N . SER A 1 108 ? -16.151 11.750 7.711 1.00 53.31 108 SER A N 1
ATOM 784 C CA . SER A 1 108 ? -16.654 11.983 6.344 1.00 53.31 108 SER A CA 1
ATOM 785 C C . SER A 1 108 ? -16.635 10.747 5.403 1.00 53.31 108 SER A C 1
ATOM 787 O O . SER A 1 108 ? -15.798 9.856 5.525 1.00 53.31 108 SER A O 1
ATOM 789 N N . PRO A 1 109 ? -17.510 10.691 4.382 1.00 44.75 109 PRO A N 1
ATOM 790 C CA . PRO A 1 109 ? -17.448 9.651 3.350 1.00 44.75 109 PRO A CA 1
ATOM 791 C C . PRO A 1 109 ? -16.100 9.640 2.612 1.00 44.75 109 PRO A C 1
ATOM 793 O O . PRO A 1 109 ? -15.646 8.602 2.146 1.00 44.75 109 PRO A O 1
ATOM 796 N N . THR A 1 110 ? -15.416 10.787 2.533 1.00 49.69 110 THR A N 1
ATOM 797 C CA . THR A 1 110 ? -14.098 10.940 1.897 1.00 49.69 110 THR A CA 1
ATOM 798 C C . THR A 1 110 ? -12.955 10.875 2.904 1.00 49.69 110 THR A C 1
ATOM 800 O O . THR A 1 110 ? -12.008 11.664 2.813 1.00 49.69 110 THR A O 1
ATOM 803 N N . ASP A 1 111 ? -13.053 9.994 3.896 1.00 61.78 111 ASP A N 1
ATOM 804 C CA . ASP A 1 111 ? -12.016 9.847 4.905 1.00 61.78 111 ASP A CA 1
ATOM 805 C C . ASP A 1 111 ? -10.639 9.642 4.228 1.00 61.78 111 ASP A C 1
ATOM 807 O O . ASP A 1 111 ? -10.448 8.655 3.498 1.00 61.78 111 ASP A O 1
ATOM 811 N N . PRO A 1 112 ? -9.654 10.543 4.441 1.00 59.81 112 PRO A N 1
ATOM 812 C CA . PRO A 1 112 ? -8.323 10.425 3.839 1.00 59.81 112 PRO A CA 1
ATOM 813 C C . PRO A 1 112 ? -7.637 9.090 4.173 1.00 59.81 112 PRO A C 1
ATOM 815 O O . PRO A 1 112 ? -6.721 8.667 3.465 1.00 59.81 112 PRO A O 1
ATOM 818 N N . ARG A 1 113 ? -8.111 8.406 5.220 1.00 65.56 113 ARG A N 1
ATOM 819 C CA . ARG A 1 113 ? -7.686 7.081 5.666 1.00 65.56 113 ARG A CA 1
ATOM 820 C C . ARG A 1 113 ? -7.966 5.986 4.630 1.00 65.56 113 ARG A C 1
ATOM 822 O O . ARG A 1 113 ? -7.025 5.326 4.191 1.00 65.56 113 ARG A O 1
ATOM 829 N N . GLY A 1 114 ? -9.220 5.846 4.187 1.00 70.38 114 GLY A N 1
ATOM 830 C CA . GLY A 1 114 ? -9.622 4.868 3.164 1.00 70.38 114 GLY A CA 1
ATOM 831 C C . GLY A 1 114 ? -9.096 5.218 1.770 1.00 70.38 114 GLY A C 1
ATOM 832 O O . GLY A 1 114 ? -8.748 4.334 0.983 1.00 70.38 114 GLY A O 1
ATOM 833 N N . LEU A 1 115 ? -8.960 6.518 1.485 1.00 80.88 115 LEU A N 1
ATOM 834 C CA . LEU A 1 115 ? -8.362 6.991 0.239 1.00 80.88 115 LEU A CA 1
ATOM 835 C C . LEU A 1 115 ? -6.899 6.555 0.126 1.00 80.88 115 LEU A C 1
ATOM 837 O O . LEU A 1 115 ? -6.481 6.115 -0.939 1.00 80.88 115 LEU A O 1
ATOM 841 N N . ALA A 1 116 ? -6.115 6.649 1.201 1.00 80.31 116 ALA A N 1
ATOM 842 C CA . ALA A 1 116 ? -4.709 6.265 1.173 1.00 80.31 116 ALA A CA 1
ATOM 843 C C . ALA A 1 116 ? -4.500 4.747 1.050 1.00 80.31 116 ALA A C 1
ATOM 845 O O . ALA A 1 116 ? -3.718 4.309 0.202 1.00 80.31 116 ALA A O 1
ATOM 846 N N . THR A 1 117 ? -5.193 3.953 1.874 1.00 79.62 117 THR A N 1
ATOM 847 C CA . THR A 1 117 ? -4.990 2.496 1.963 1.00 79.62 117 THR A CA 1
ATOM 848 C C . THR A 1 117 ? -5.541 1.733 0.767 1.00 79.62 117 THR A C 1
ATOM 850 O O . THR A 1 117 ? -4.953 0.727 0.375 1.00 79.62 117 THR A O 1
ATOM 853 N N . PHE A 1 118 ? -6.640 2.205 0.178 1.00 86.81 118 PHE A N 1
ATOM 854 C CA . PHE A 1 118 ? -7.317 1.513 -0.918 1.00 86.81 118 PHE A CA 1
ATOM 855 C C . PHE A 1 118 ? -7.259 2.315 -2.219 1.00 86.81 118 PHE A C 1
ATOM 857 O O . PHE A 1 118 ? -6.773 1.809 -3.228 1.00 86.81 118 PHE A O 1
ATOM 864 N N . GLY A 1 119 ? -7.660 3.588 -2.204 1.00 90.38 119 GLY A N 1
ATOM 865 C CA . GLY A 1 119 ? -7.716 4.413 -3.416 1.00 90.38 119 GLY A CA 1
ATOM 866 C C . GLY A 1 119 ? -6.345 4.653 -4.063 1.00 90.38 119 GLY A C 1
ATOM 867 O O . GLY A 1 119 ? -6.118 4.279 -5.213 1.00 90.38 119 GLY A O 1
ATOM 868 N N . LEU A 1 120 ? -5.403 5.251 -3.328 1.00 94.38 120 LEU A N 1
ATOM 869 C CA . LEU A 1 120 ? -4.066 5.587 -3.827 1.00 94.38 120 LEU A CA 1
ATOM 870 C C . LEU A 1 120 ? -3.190 4.345 -4.013 1.00 94.38 120 LEU A C 1
ATOM 872 O O . LEU A 1 120 ? -2.459 4.268 -5.000 1.00 94.38 120 LEU A O 1
ATOM 876 N N . ALA A 1 121 ? -3.287 3.361 -3.113 1.00 94.75 121 ALA A N 1
ATOM 877 C CA . ALA A 1 121 ? -2.622 2.070 -3.284 1.00 94.75 121 ALA A CA 1
ATOM 878 C C . ALA A 1 121 ? -3.121 1.344 -4.547 1.00 94.75 121 ALA A C 1
ATOM 880 O O . ALA A 1 121 ? -2.319 0.828 -5.329 1.00 94.75 121 ALA A O 1
ATOM 881 N N . GLY A 1 122 ? -4.436 1.367 -4.788 1.00 96.19 122 GLY A N 1
ATOM 882 C CA . GLY A 1 122 ? -5.062 0.811 -5.983 1.00 96.19 122 GLY A CA 1
ATOM 883 C C . GLY A 1 122 ? -4.654 1.542 -7.258 1.00 96.19 122 GLY A C 1
ATOM 884 O O . GLY A 1 122 ? -4.247 0.904 -8.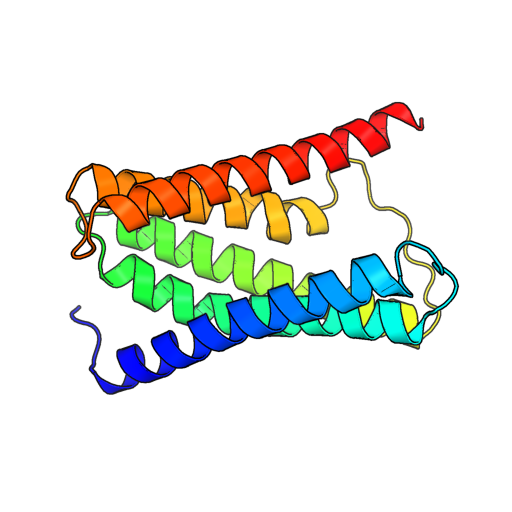228 1.00 96.19 122 GLY A O 1
ATOM 885 N N . LEU A 1 123 ? -4.650 2.879 -7.241 1.00 97.25 123 LEU A N 1
ATOM 886 C CA . LEU A 1 123 ? -4.168 3.702 -8.354 1.00 97.25 123 LEU A CA 1
ATOM 887 C C . LEU A 1 123 ? -2.694 3.423 -8.672 1.00 97.25 123 LEU A C 1
ATOM 889 O O . LEU A 1 123 ? -2.316 3.323 -9.842 1.00 97.25 123 LEU A O 1
ATOM 893 N N . TRP A 1 124 ? -1.862 3.273 -7.641 1.00 98.06 124 TRP A N 1
ATOM 894 C CA . TRP A 1 124 ? -0.456 2.927 -7.804 1.00 98.06 124 TRP A CA 1
ATOM 895 C C . TRP A 1 124 ? -0.286 1.552 -8.459 1.00 98.0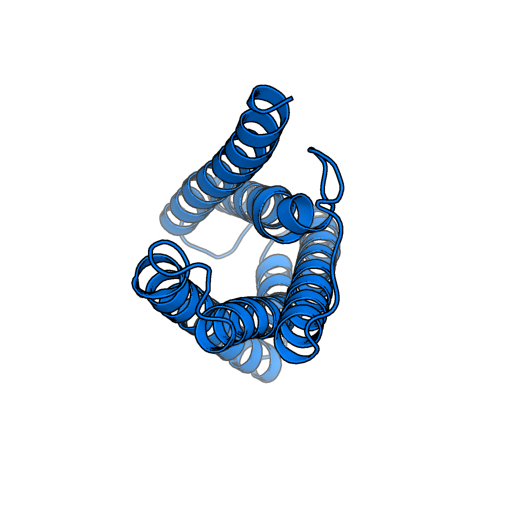6 124 TRP A C 1
ATOM 897 O O . TRP A 1 124 ? 0.443 1.433 -9.446 1.00 98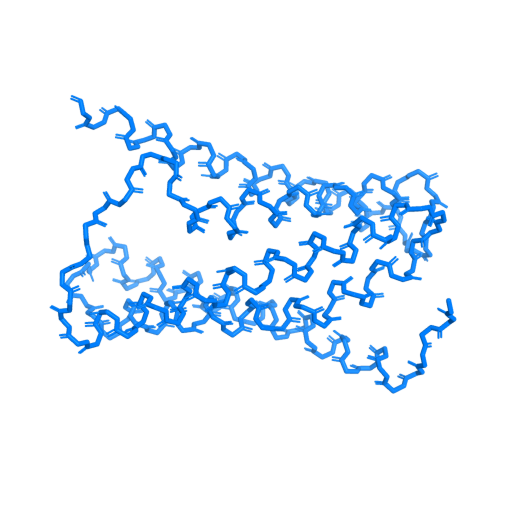.06 124 TRP A O 1
ATOM 907 N N . ALA A 1 125 ? -0.992 0.532 -7.961 1.00 97.94 125 ALA A N 1
ATOM 908 C CA . ALA A 1 125 ? -0.935 -0.827 -8.497 1.00 97.94 125 ALA A CA 1
ATOM 909 C C . ALA A 1 125 ? -1.458 -0.901 -9.940 1.00 97.94 125 ALA A C 1
ATOM 911 O O . ALA A 1 125 ? -0.815 -1.511 -10.796 1.00 97.94 125 ALA A O 1
ATOM 912 N N . LEU A 1 126 ? -2.566 -0.213 -10.232 1.00 98.19 126 LEU A N 1
ATOM 913 C CA . LEU A 1 126 ? -3.125 -0.096 -11.576 1.00 98.19 126 LEU A CA 1
ATOM 914 C C . LEU A 1 126 ? -2.115 0.535 -12.538 1.00 98.19 126 LEU A C 1
ATOM 916 O O . LEU A 1 126 ? -1.828 -0.034 -13.589 1.00 98.19 126 LEU A O 1
ATOM 920 N N . THR A 1 127 ? -1.532 1.674 -12.157 1.00 97.69 127 THR A N 1
ATOM 921 C CA . THR A 1 127 ? -0.543 2.380 -12.985 1.00 97.69 127 THR A CA 1
ATOM 922 C C . THR A 1 127 ? 0.687 1.507 -13.231 1.00 97.69 127 THR A C 1
ATOM 924 O O . THR A 1 127 ? 1.118 1.360 -14.371 1.00 97.69 127 THR A O 1
ATOM 927 N N . LEU A 1 128 ? 1.219 0.856 -12.190 1.00 98.25 128 LEU A N 1
ATOM 928 C CA . LEU A 1 128 ? 2.336 -0.078 -12.328 1.00 98.25 128 LEU A CA 1
ATOM 929 C C . LEU A 1 128 ? 1.999 -1.219 -13.298 1.00 98.25 128 LEU A C 1
ATOM 931 O O . LEU A 1 128 ? 2.813 -1.574 -14.150 1.00 98.25 128 LEU A O 1
ATOM 935 N N . GLY A 1 129 ? 0.807 -1.800 -13.169 1.00 98.19 129 GLY A N 1
ATOM 936 C CA . GLY A 1 129 ? 0.367 -2.900 -14.013 1.00 98.19 129 GLY A CA 1
ATOM 937 C C . GLY A 1 129 ? 0.237 -2.508 -15.484 1.00 98.19 129 GLY A C 1
ATOM 938 O O . GLY A 1 129 ? 0.693 -3.254 -16.354 1.00 98.19 129 GLY A O 1
ATOM 939 N N . LEU A 1 130 ? -0.294 -1.314 -15.764 1.00 98.19 130 LEU A N 1
ATOM 940 C CA . LEU A 1 130 ? -0.369 -0.754 -17.116 1.00 98.19 130 LEU A CA 1
ATOM 941 C C . LEU A 1 130 ? 1.024 -0.568 -17.731 1.00 98.19 130 LEU A C 1
ATOM 943 O O . LEU A 1 130 ? 1.245 -0.987 -18.866 1.00 98.19 130 LEU A O 1
ATOM 947 N N . GLU A 1 131 ? 1.984 -0.035 -16.970 1.00 98.12 131 GLU A N 1
ATOM 948 C CA . GLU A 1 131 ? 3.375 0.123 -17.419 1.00 98.12 131 GLU A CA 1
ATOM 949 C C . GLU A 1 131 ? 4.049 -1.226 -17.728 1.00 98.12 131 GLU A C 1
ATOM 951 O O . GLU A 1 131 ? 4.776 -1.364 -18.716 1.00 98.12 131 GLU A O 1
ATOM 956 N N . ILE A 1 132 ? 3.774 -2.261 -16.925 1.00 98.00 132 ILE A N 1
ATOM 957 C CA . ILE A 1 132 ? 4.268 -3.622 -17.182 1.00 98.00 132 ILE A CA 1
ATOM 958 C C . ILE A 1 132 ? 3.669 -4.186 -18.476 1.00 98.00 132 ILE A C 1
ATOM 960 O O . ILE A 1 132 ? 4.396 -4.730 -19.309 1.00 98.00 132 ILE A O 1
ATOM 964 N N . VAL A 1 133 ? 2.352 -4.062 -18.671 1.00 98.19 133 VAL A N 1
ATOM 965 C CA . VAL A 1 133 ? 1.666 -4.576 -19.870 1.00 98.19 133 VAL A CA 1
ATOM 966 C C . VAL A 1 133 ? 2.123 -3.842 -21.134 1.00 98.19 133 VAL A C 1
ATOM 968 O O . VAL A 1 133 ? 2.323 -4.486 -22.170 1.00 98.19 133 VAL A O 1
ATOM 971 N N . ALA A 1 134 ? 2.367 -2.533 -21.033 1.00 97.00 134 ALA A N 1
ATOM 972 C CA . ALA A 1 134 ? 2.905 -1.702 -22.108 1.00 97.00 134 ALA A CA 1
ATOM 973 C C . ALA A 1 134 ? 4.348 -2.069 -22.506 1.00 97.00 134 ALA A C 1
ATOM 975 O O . ALA A 1 134 ? 4.802 -1.685 -23.580 1.00 97.00 134 ALA A O 1
ATOM 976 N N . GLY A 1 135 ? 5.059 -2.855 -21.688 1.00 96.56 135 GLY A N 1
ATOM 977 C CA . GLY A 1 135 ? 6.448 -3.249 -21.941 1.00 96.56 135 GLY A CA 1
ATOM 978 C C . GLY A 1 135 ? 7.479 -2.235 -21.443 1.00 96.56 135 GLY A C 1
ATOM 979 O O . GLY A 1 135 ? 8.651 -2.339 -21.793 1.00 96.56 135 GLY A O 1
ATOM 980 N N . ASN A 1 136 ? 7.066 -1.288 -20.598 1.00 96.31 136 ASN A N 1
ATOM 981 C CA . ASN A 1 136 ? 7.944 -0.267 -20.029 1.00 96.31 136 ASN A CA 1
ATOM 982 C C . ASN A 1 136 ? 8.697 -0.757 -18.784 1.00 96.31 136 ASN A C 1
ATOM 984 O O . ASN A 1 136 ? 9.485 -0.009 -18.208 1.00 96.31 136 ASN A O 1
ATOM 988 N N . ALA A 1 137 ? 8.475 -1.999 -18.353 1.00 94.69 137 ALA A N 1
ATOM 989 C CA . ALA A 1 137 ? 9.111 -2.584 -17.181 1.00 94.69 137 ALA A CA 1
ATOM 990 C C . ALA A 1 137 ? 9.757 -3.942 -17.485 1.00 94.69 137 ALA A C 1
ATOM 992 O O . ALA A 1 137 ? 9.451 -4.594 -18.479 1.00 94.69 137 ALA A O 1
ATOM 993 N N . THR A 1 138 ? 10.641 -4.398 -16.595 1.00 90.50 138 THR A N 1
ATOM 994 C CA . THR A 1 138 ? 11.412 -5.645 -16.774 1.00 90.50 138 THR A CA 1
ATOM 995 C C . THR A 1 138 ? 10.677 -6.922 -16.349 1.00 90.50 138 THR A C 1
ATOM 997 O O . THR A 1 138 ? 11.242 -8.014 -16.427 1.00 90.50 138 THR A O 1
ATOM 1000 N N . TRP A 1 139 ? 9.436 -6.810 -15.874 1.00 94.38 139 TRP A N 1
ATOM 1001 C CA . TRP A 1 139 ? 8.651 -7.934 -15.364 1.00 94.38 139 TRP A CA 1
ATOM 1002 C C . TRP A 1 139 ? 7.779 -8.595 -16.433 1.00 94.38 139 TRP A C 1
ATOM 1004 O O . TRP A 1 139 ? 7.394 -7.953 -17.410 1.00 94.38 139 TRP A O 1
ATOM 1014 N N . PRO A 1 140 ? 7.412 -9.874 -16.243 1.00 96.12 140 PRO A N 1
ATOM 1015 C CA . PRO A 1 140 ? 6.511 -10.558 -17.157 1.00 96.12 140 PRO A CA 1
ATOM 1016 C C . PRO A 1 140 ? 5.090 -9.969 -17.105 1.00 96.12 140 PRO A C 1
ATOM 1018 O O . PRO A 1 140 ? 4.598 -9.540 -16.058 1.00 96.12 140 PRO A O 1
ATOM 1021 N N . ARG A 1 141 ? 4.403 -9.985 -18.256 1.00 96.25 141 ARG A N 1
ATOM 1022 C CA . ARG A 1 141 ? 3.084 -9.349 -18.452 1.00 96.25 141 ARG A CA 1
ATOM 1023 C C . ARG A 1 141 ? 1.983 -9.869 -17.526 1.00 96.25 141 ARG A C 1
ATOM 1025 O O . ARG A 1 141 ? 1.065 -9.124 -17.204 1.00 96.25 141 ARG A O 1
ATOM 1032 N N . ASN A 1 142 ? 2.062 -11.124 -17.088 1.00 97.69 142 ASN A N 1
ATOM 1033 C CA . ASN A 1 142 ? 1.107 -11.712 -16.145 1.00 97.69 142 ASN A CA 1
ATOM 1034 C C . ASN A 1 142 ? 1.100 -10.988 -14.788 1.00 97.69 142 ASN A C 1
ATOM 1036 O O . ASN A 1 142 ? 0.033 -10.808 -14.211 1.00 97.69 142 ASN A O 1
ATOM 1040 N N . LEU A 1 143 ? 2.258 -10.519 -14.308 1.00 96.81 143 LEU A N 1
ATOM 1041 C CA . LEU A 1 143 ? 2.326 -9.692 -13.100 1.00 96.81 143 LEU A CA 1
ATOM 1042 C C . LEU A 1 143 ? 1.715 -8.306 -13.327 1.00 96.81 143 LEU A C 1
ATOM 1044 O O . LEU A 1 143 ? 1.139 -7.739 -12.404 1.00 96.81 143 LEU A O 1
ATOM 1048 N N . GLY A 1 144 ? 1.789 -7.791 -14.558 1.00 97.94 144 GLY A N 1
ATOM 1049 C CA . GLY A 1 144 ? 1.094 -6.568 -14.953 1.00 97.94 144 GLY A CA 1
ATOM 1050 C C . GLY A 1 144 ? -0.423 -6.715 -14.851 1.00 97.94 144 GLY A C 1
ATOM 1051 O O . GLY A 1 144 ? -1.074 -5.899 -14.209 1.00 97.94 144 GLY A O 1
ATOM 1052 N N . TRP A 1 145 ? -0.980 -7.802 -15.393 1.00 98.44 145 TRP A N 1
ATOM 1053 C CA . TRP A 1 145 ? -2.410 -8.103 -15.258 1.00 98.44 145 TRP A CA 1
ATOM 1054 C C . TRP A 1 145 ? -2.845 -8.313 -13.811 1.00 98.44 145 TRP A C 1
ATOM 1056 O O . TRP A 1 145 ? -3.878 -7.782 -13.415 1.00 98.44 145 TRP A O 1
ATOM 1066 N N . LEU A 1 146 ? -2.050 -9.031 -13.013 1.00 97.69 146 LEU A N 1
ATOM 1067 C CA . LEU A 1 146 ? -2.316 -9.182 -11.584 1.00 97.69 146 LEU A CA 1
ATOM 1068 C C . LEU A 1 146 ? -2.388 -7.814 -10.892 1.00 97.69 146 LEU A C 1
ATOM 1070 O O . LEU A 1 146 ? -3.355 -7.543 -10.191 1.00 97.69 146 LEU A O 1
ATOM 1074 N N . ALA A 1 147 ? -1.416 -6.932 -11.140 1.00 97.56 147 ALA A N 1
ATOM 1075 C CA . ALA A 1 147 ? -1.396 -5.591 -10.561 1.00 97.56 147 ALA A CA 1
ATOM 1076 C C . ALA A 1 147 ? -2.583 -4.722 -11.019 1.00 97.56 147 ALA A C 1
ATOM 1078 O O . ALA A 1 147 ? -3.139 -3.994 -10.202 1.00 97.56 147 ALA A O 1
ATOM 1079 N N . ILE A 1 148 ? -3.014 -4.835 -12.282 1.00 98.62 148 ILE A N 1
ATOM 1080 C CA . ILE A 1 148 ? -4.223 -4.163 -12.791 1.00 98.62 148 ILE A CA 1
ATOM 1081 C C . ILE A 1 148 ? -5.462 -4.645 -12.036 1.00 98.62 148 ILE A C 1
ATOM 1083 O O . ILE A 1 148 ? -6.209 -3.824 -11.514 1.00 98.62 148 ILE A O 1
ATOM 1087 N N . VAL A 1 149 ? -5.677 -5.962 -11.964 1.00 98.31 149 VAL A N 1
ATOM 1088 C CA . VAL A 1 149 ? -6.854 -6.543 -11.303 1.00 98.31 149 VAL A CA 1
ATOM 1089 C C . VAL A 1 149 ? -6.873 -6.175 -9.823 1.00 98.31 149 VAL A C 1
ATOM 1091 O O . VAL A 1 149 ? -7.889 -5.692 -9.335 1.00 98.31 149 VAL A O 1
ATOM 1094 N N . SER A 1 150 ? -5.745 -6.320 -9.125 1.00 95.62 150 SER A N 1
ATOM 1095 C CA . SER A 1 150 ? -5.630 -5.913 -7.723 1.00 95.62 150 SER A CA 1
ATOM 1096 C C . SER A 1 150 ? -5.831 -4.408 -7.541 1.00 95.62 150 SER A C 1
ATOM 1098 O O . SER A 1 150 ? -6.485 -3.991 -6.594 1.00 95.62 150 SER A O 1
ATOM 1100 N N . GLY A 1 151 ? -5.308 -3.579 -8.448 1.00 97.25 151 GLY A N 1
ATOM 1101 C CA . GLY A 1 151 ? -5.491 -2.131 -8.398 1.00 97.25 151 GLY A CA 1
ATOM 1102 C C . GLY A 1 151 ? -6.954 -1.719 -8.546 1.00 97.25 151 GLY A C 1
ATOM 1103 O O . GLY A 1 151 ? -7.445 -0.903 -7.769 1.00 97.25 151 GLY A O 1
ATOM 1104 N N . LEU A 1 152 ? -7.663 -2.325 -9.502 1.00 97.75 152 LEU A N 1
ATOM 1105 C CA . LEU A 1 152 ? -9.097 -2.111 -9.697 1.00 97.75 152 LEU A CA 1
ATOM 1106 C C . LEU A 1 152 ? -9.913 -2.580 -8.491 1.00 97.75 152 LEU A C 1
ATOM 1108 O O . LEU A 1 152 ? -10.805 -1.854 -8.066 1.00 97.75 152 LEU A O 1
ATOM 1112 N N . ASP A 1 153 ? -9.588 -3.740 -7.920 1.00 95.19 153 ASP A N 1
ATOM 1113 C CA . ASP A 1 153 ? -10.260 -4.265 -6.728 1.00 95.19 153 ASP A CA 1
ATOM 1114 C C . ASP A 1 153 ? -10.149 -3.292 -5.543 1.00 95.19 153 ASP A C 1
ATOM 1116 O O . ASP A 1 153 ? -11.158 -2.905 -4.959 1.00 95.19 153 ASP A O 1
ATOM 1120 N N . LEU A 1 154 ? -8.947 -2.774 -5.259 1.00 93.06 154 LEU A N 1
ATOM 1121 C CA . LEU A 1 154 ? -8.747 -1.777 -4.199 1.00 93.06 154 LEU A CA 1
ATOM 1122 C C . LEU A 1 154 ? -9.504 -0.465 -4.468 1.00 93.06 154 LEU A C 1
ATOM 1124 O O . LEU A 1 154 ? -10.084 0.113 -3.549 1.00 93.06 154 LEU A O 1
ATOM 1128 N N . ILE A 1 155 ? -9.539 0.002 -5.719 1.00 93.81 155 ILE A N 1
ATOM 1129 C CA . ILE A 1 155 ? -10.300 1.204 -6.093 1.00 93.81 155 ILE A CA 1
ATOM 1130 C C . ILE A 1 155 ? -11.805 0.977 -5.888 1.00 93.81 155 ILE A C 1
ATOM 1132 O O . ILE A 1 155 ? -12.487 1.839 -5.336 1.00 93.81 155 ILE A O 1
ATOM 1136 N N . VAL A 1 156 ? -12.329 -0.180 -6.298 1.00 91.69 156 VAL A N 1
ATOM 1137 C CA . VAL A 1 156 ? -13.741 -0.538 -6.104 1.00 91.69 156 VAL A CA 1
ATOM 1138 C C . VAL A 1 156 ? -14.070 -0.644 -4.618 1.00 91.69 156 VAL A C 1
ATOM 1140 O O . VAL A 1 156 ? -15.082 -0.094 -4.192 1.00 91.69 156 VAL A O 1
ATOM 1143 N N . LEU A 1 157 ? -13.211 -1.277 -3.815 1.00 86.25 157 LEU A N 1
ATOM 1144 C CA . LEU A 1 157 ? -13.372 -1.353 -2.361 1.00 86.25 157 LEU A CA 1
ATOM 1145 C C . LEU A 1 157 ? -13.410 0.035 -1.715 1.00 86.25 157 LEU A C 1
ATOM 1147 O O . LEU A 1 157 ? -14.248 0.277 -0.845 1.00 86.25 157 LEU A O 1
ATOM 1151 N N . PHE A 1 158 ? -12.555 0.961 -2.161 1.00 87.06 158 PHE A N 1
ATOM 1152 C CA . PHE A 1 158 ? -12.595 2.348 -1.704 1.00 87.06 158 PHE A CA 1
ATOM 1153 C C . PHE A 1 158 ? -13.959 2.985 -1.991 1.00 87.06 158 PHE A C 1
ATOM 1155 O O . PHE A 1 158 ? -14.627 3.431 -1.062 1.00 87.06 158 PHE A O 1
ATOM 1162 N N . PHE A 1 159 ? -14.414 2.970 -3.247 1.00 85.81 159 PHE A N 1
ATOM 1163 C CA . PHE A 1 159 ? -15.702 3.566 -3.611 1.00 85.81 159 PHE A CA 1
ATOM 1164 C C . PHE A 1 159 ? -16.890 2.889 -2.925 1.00 85.81 159 PHE A C 1
ATOM 1166 O O . PHE A 1 159 ? -17.820 3.576 -2.518 1.00 85.81 159 PHE A O 1
ATOM 1173 N N . ALA A 1 160 ? -16.858 1.567 -2.755 1.00 83.38 160 ALA A N 1
ATOM 1174 C CA . ALA A 1 160 ? -17.887 0.843 -2.019 1.00 83.38 160 ALA A CA 1
ATOM 1175 C C . ALA A 1 160 ? -17.943 1.280 -0.548 1.00 83.38 160 ALA A C 1
ATOM 1177 O O . ALA A 1 160 ? -19.030 1.438 -0.003 1.00 83.38 160 ALA A O 1
ATOM 1178 N N . THR A 1 161 ? -16.786 1.525 0.075 1.00 77.62 161 THR A N 1
ATOM 1179 C CA . THR A 1 161 ? -16.698 2.023 1.456 1.00 77.62 161 THR A CA 1
ATOM 1180 C C . THR A 1 161 ? -17.277 3.434 1.573 1.00 77.62 161 THR A C 1
ATOM 1182 O O . THR A 1 161 ? -18.077 3.693 2.467 1.00 77.62 161 THR A O 1
ATOM 1185 N N . VAL A 1 162 ? -16.927 4.321 0.634 1.00 77.69 162 VAL A N 1
ATOM 1186 C CA . VAL A 1 162 ? -17.457 5.695 0.556 1.00 77.69 162 VAL A CA 1
ATOM 1187 C C . VAL A 1 162 ? -18.981 5.676 0.378 1.00 77.69 162 VAL A C 1
ATOM 1189 O O . VAL A 1 162 ? -19.707 6.290 1.151 1.00 77.69 162 VAL A O 1
ATOM 1192 N N . ALA A 1 163 ? -19.481 4.922 -0.605 1.00 77.88 163 ALA A N 1
ATOM 1193 C CA . ALA A 1 163 ? -20.905 4.870 -0.934 1.00 77.88 163 ALA A CA 1
ATOM 1194 C C . ALA A 1 163 ? -21.753 4.204 0.162 1.00 77.88 163 ALA A C 1
ATOM 1196 O O . ALA A 1 163 ? -22.882 4.622 0.407 1.00 77.88 163 ALA A O 1
ATOM 1197 N N . ALA A 1 164 ? -21.226 3.171 0.829 1.00 71.56 164 ALA A N 1
ATOM 1198 C CA . ALA A 1 164 ? -21.902 2.546 1.963 1.00 71.56 164 ALA A CA 1
ATOM 1199 C C . ALA A 1 164 ? -22.066 3.523 3.135 1.00 71.56 164 ALA A C 1
ATOM 1201 O O . ALA A 1 164 ? -23.082 3.471 3.823 1.00 71.56 164 ALA A O 1
ATOM 1202 N N . TYR A 1 165 ? -21.095 4.417 3.341 1.00 62.97 165 TYR A N 1
ATOM 1203 C CA . TYR A 1 165 ? -21.194 5.478 4.336 1.00 62.97 165 TYR A CA 1
ATOM 1204 C C . TYR A 1 165 ? -22.235 6.535 3.935 1.00 62.97 165 TYR A C 1
ATOM 1206 O O . TYR A 1 165 ? -23.077 6.882 4.755 1.00 62.97 165 TYR A O 1
ATOM 1214 N N . ASP A 1 166 ? -22.244 6.981 2.672 1.00 59.84 166 ASP A N 1
ATOM 1215 C CA . ASP A 1 166 ? -23.249 7.932 2.161 1.00 59.84 166 ASP A CA 1
ATOM 1216 C C . ASP A 1 166 ? -24.687 7.400 2.266 1.00 59.84 166 ASP A C 1
ATOM 1218 O O . ASP A 1 166 ? -25.607 8.160 2.542 1.00 59.84 166 ASP A O 1
ATOM 1222 N N . GLY A 1 167 ? -24.899 6.096 2.063 1.00 58.69 167 GLY A N 1
ATOM 1223 C CA . GLY A 1 167 ? -26.224 5.471 2.153 1.00 58.69 167 GLY A CA 1
ATOM 1224 C C . GLY A 1 167 ? -26.762 5.263 3.577 1.00 58.69 167 GLY A C 1
ATOM 1225 O O . GLY A 1 167 ? -27.885 4.780 3.722 1.00 58.69 167 GLY A O 1
ATOM 1226 N N . LEU A 1 168 ? -25.971 5.567 4.613 1.00 52.19 168 LEU A N 1
ATOM 1227 C CA . LEU A 1 168 ? -26.353 5.478 6.032 1.00 52.19 168 LEU A CA 1
ATOM 1228 C C . LEU A 1 168 ? -26.795 6.829 6.630 1.00 52.19 168 LEU A C 1
ATOM 1230 O O . LEU A 1 168 ? -27.217 6.856 7.789 1.00 52.19 168 LEU A O 1
ATOM 1234 N N . ILE A 1 169 ? -26.697 7.920 5.860 1.00 42.06 169 ILE A N 1
ATOM 1235 C CA . ILE A 1 169 ? -27.105 9.292 6.218 1.00 42.06 169 ILE A CA 1
ATOM 1236 C C . ILE A 1 169 ? -28.416 9.648 5.508 1.00 42.06 169 ILE A C 1
ATOM 1238 O O . ILE A 1 169 ? -29.223 10.390 6.113 1.00 42.06 169 ILE A O 1
#

Secondary structure (DSSP, 8-state):
-PPPHHHHHHHHHHHHHHHHHHHHHHHHIIIIITT-TT-HHHHHHHHHHHHHHHHHHHHHHHHHHTTB-TTHHHHHHHHHHHHHHHHHHHHHHHHHHHHTT-------TT-HHHIIIIIIHHHHHHHHHHHHHHT-BSS-HHHHHHHHHHHHHHHHHHHHHHHHHHTT-

Sequence (169 aa):
MPIDRAFSRRAGFQAYLIAAFSLVYAVVFLGFVRNHPENTQAAALAWALIAGAGLSATIATTSAAARVGGDARWWLTALGVGYGLLSAAHGTFAAIAVEQGIATTDLSPTDPRGLATFGLAGLWALTLGLEIVAGNATWPRNLGWLAIVSGLDLIVLFFATVAAYDGLI

pLDDT: mean 90.03, std 12.08, range [42.06, 98.62]

Foldseek 3Di:
DDDDPVLLVLLVVLVVLLVVLVVVLCCLCVVDCVVPVVPLVSQLSSLQSQLSNLLSQLSNQLSLLSQFDDPLSVVSNVLSNVLSVLSNVRSNVRSVCSVVVPDDDPPALPPVNLCSSQVSQLVSLLSSLVRVCVVRGPDHNVSSVVSNVSSVVSNVVSVVSSVVVVVVD

Radius of gyration: 16.72 Å; chains: 1; bounding box: 49×25×47 Å